Protein AF-A0A9Q0BSM4-F1 (afdb_monomer)

Sequence (142 aa):
MKLLLLLTVLAVSCFLAEGFRRRTKNRDCLVKHKYAHEKVCRGPRRVYYRFHRVLFDCIQMTTRCYKFFKRNEFDTLKKCRDGCAYHMKIPTEGAIATTITATTAGGAEETTEAPTETPTEAPTTEAVAERSAVEVEKKVPA

pLDDT: mean 70.95, std 23.53, range [29.78, 94.81]

Secondary structure (DSSP, 8-state):
-HHHHHHHHHHHHHHHHHHHHHHS--GGGG----PPPGGG--SPPEEEEEEETTTTEEEEEEESS----SSS-BSSHHHHHHHHGGG-PPPPHHHHHHHHHHHHTT------------------------------------

Mean predicted aligned error: 17.53 Å

Structure (mmCIF, N/CA/C/O backbone):
data_AF-A0A9Q0BSM4-F1
#
_entry.id   AF-A0A9Q0BSM4-F1
#
loop_
_atom_site.group_PDB
_atom_site.id
_atom_site.type_symbol
_atom_site.label_atom_id
_atom_site.label_alt_id
_atom_site.label_comp_id
_atom_site.label_asym_id
_atom_site.label_entity_id
_atom_site.label_seq_id
_atom_site.pdbx_PDB_ins_code
_atom_site.Cartn_x
_atom_site.Cartn_y
_atom_site.Cartn_z
_atom_site.occupancy
_atom_site.B_iso_or_equiv
_a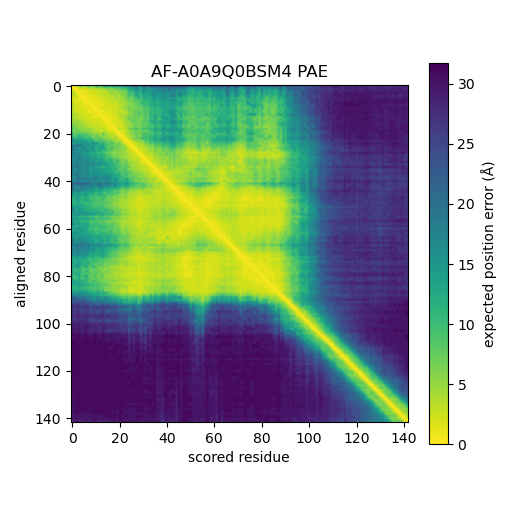tom_site.auth_seq_id
_atom_site.auth_comp_id
_atom_site.auth_asym_id
_atom_site.auth_atom_id
_atom_site.pdbx_PDB_model_num
ATOM 1 N N . MET A 1 1 ? 40.013 4.463 13.468 1.00 71.06 1 MET A N 1
ATOM 2 C CA . MET A 1 1 ? 39.653 4.499 12.027 1.00 71.06 1 MET A CA 1
ATOM 3 C C . MET A 1 1 ? 39.020 3.201 11.525 1.00 71.06 1 MET A C 1
ATOM 5 O O . MET A 1 1 ? 37.985 3.276 10.883 1.00 71.06 1 MET A O 1
ATOM 9 N N . LYS A 1 2 ? 39.559 2.017 11.866 1.00 86.88 2 LYS A N 1
ATOM 10 C CA . LYS A 1 2 ? 38.973 0.712 11.480 1.00 86.88 2 LYS A CA 1
ATOM 11 C C . LYS A 1 2 ? 37.512 0.529 11.932 1.00 86.88 2 LYS A C 1
ATOM 13 O O . LYS A 1 2 ? 36.699 0.051 11.157 1.00 86.88 2 LYS A O 1
ATOM 18 N N . LEU A 1 3 ? 37.160 0.987 13.138 1.00 90.56 3 LEU A N 1
ATOM 19 C CA . LEU A 1 3 ? 35.780 0.931 13.641 1.00 90.56 3 LEU A CA 1
ATOM 20 C C . LEU A 1 3 ? 34.808 1.787 12.807 1.00 90.56 3 LEU A C 1
ATOM 22 O O . LEU A 1 3 ? 33.717 1.337 12.487 1.00 90.56 3 LEU A O 1
ATOM 26 N N . LEU A 1 4 ? 35.225 2.995 12.407 1.00 90.19 4 LEU A N 1
ATOM 27 C CA . LEU A 1 4 ? 34.413 3.876 11.561 1.00 90.19 4 LEU A CA 1
ATOM 28 C C . LEU A 1 4 ? 34.186 3.259 10.176 1.00 90.19 4 LEU A C 1
ATOM 30 O O . LEU A 1 4 ? 33.070 3.307 9.678 1.00 90.19 4 LEU A O 1
ATOM 34 N N . LEU A 1 5 ? 35.208 2.616 9.598 1.00 90.56 5 LEU A N 1
ATOM 35 C CA . LEU A 1 5 ? 35.077 1.883 8.334 1.00 90.56 5 LEU A CA 1
ATOM 36 C C . LEU A 1 5 ? 34.110 0.694 8.440 1.00 90.56 5 LEU A C 1
ATOM 38 O O . LEU A 1 5 ? 33.328 0.460 7.526 1.00 90.56 5 LEU A O 1
ATOM 42 N N . LEU A 1 6 ? 34.120 -0.047 9.551 1.00 92.19 6 LEU A N 1
ATOM 43 C CA . LEU A 1 6 ? 33.166 -1.143 9.752 1.00 92.19 6 LEU A CA 1
ATOM 44 C C . LEU A 1 6 ? 31.728 -0.627 9.889 1.00 92.19 6 LEU A C 1
ATOM 46 O O . LEU A 1 6 ? 30.816 -1.200 9.296 1.00 92.19 6 LEU A O 1
ATOM 50 N N . LEU A 1 7 ? 31.524 0.475 10.618 1.00 92.94 7 LEU A N 1
ATOM 51 C CA . LEU A 1 7 ? 30.203 1.086 10.776 1.00 92.94 7 LEU A CA 1
ATOM 52 C C . LEU A 1 7 ? 29.650 1.627 9.452 1.00 92.94 7 LEU A C 1
ATOM 54 O O . LEU A 1 7 ? 28.466 1.443 9.174 1.00 92.94 7 LEU A O 1
ATOM 58 N N . THR A 1 8 ? 30.484 2.249 8.613 1.00 91.56 8 THR A N 1
ATOM 59 C CA . THR A 1 8 ? 30.036 2.748 7.303 1.00 91.56 8 THR A CA 1
ATOM 60 C C . THR A 1 8 ? 29.688 1.608 6.352 1.00 91.56 8 THR A C 1
ATOM 62 O O . THR A 1 8 ? 28.639 1.663 5.711 1.00 91.56 8 THR A O 1
ATOM 65 N N . VAL A 1 9 ? 30.498 0.546 6.298 1.00 93.19 9 VAL A N 1
ATOM 66 C CA . VAL A 1 9 ? 30.196 -0.649 5.488 1.00 93.19 9 VAL A CA 1
ATOM 67 C C . VAL A 1 9 ? 28.888 -1.298 5.943 1.00 93.19 9 VAL A C 1
ATOM 69 O O . VAL A 1 9 ? 28.045 -1.635 5.108 1.00 93.19 9 VAL A O 1
ATOM 72 N N . LEU A 1 10 ? 28.670 -1.414 7.257 1.00 93.31 10 LEU A N 1
ATOM 73 C CA . LEU A 1 10 ? 27.439 -1.978 7.805 1.00 93.31 10 LEU A CA 1
ATOM 74 C C . LEU A 1 10 ? 26.229 -1.109 7.439 1.00 93.31 10 LEU A C 1
ATOM 76 O O . LEU A 1 10 ? 25.259 -1.631 6.893 1.00 93.31 10 LEU A O 1
ATOM 80 N N . ALA A 1 11 ? 26.314 0.213 7.612 1.00 91.75 11 ALA A N 1
ATOM 81 C CA . ALA A 1 11 ? 25.245 1.130 7.223 1.00 91.75 11 ALA A CA 1
ATOM 82 C C . ALA A 1 11 ? 24.897 1.009 5.728 1.00 91.75 11 ALA A C 1
ATOM 84 O O . ALA A 1 11 ? 23.731 0.810 5.383 1.00 91.75 11 ALA A O 1
ATOM 85 N N . VAL A 1 12 ? 25.898 1.056 4.841 1.00 92.06 12 VAL A N 1
ATOM 86 C CA . VAL A 1 12 ? 25.692 0.931 3.388 1.00 92.06 12 VAL A CA 1
ATOM 87 C C . VAL A 1 12 ? 25.063 -0.418 3.033 1.00 92.06 12 VAL A C 1
ATOM 89 O O . VAL A 1 12 ? 24.110 -0.462 2.255 1.00 92.06 12 VAL A O 1
ATOM 92 N N . SER A 1 13 ? 25.527 -1.515 3.636 1.00 89.88 13 SER A N 1
ATOM 93 C CA . SER A 1 13 ? 24.943 -2.840 3.392 1.00 89.88 13 SER A CA 1
ATOM 94 C C . SER A 1 13 ? 23.481 -2.939 3.852 1.00 89.88 13 SER A C 1
ATOM 96 O O . SER A 1 13 ? 22.658 -3.502 3.129 1.00 89.88 13 SER A O 1
ATOM 98 N N . CYS A 1 14 ? 23.118 -2.323 4.984 1.00 88.31 14 CYS A N 1
ATOM 99 C CA . CYS A 1 14 ? 21.729 -2.233 5.442 1.00 88.31 14 CYS A CA 1
ATOM 100 C C . CYS A 1 14 ? 20.854 -1.434 4.466 1.00 88.31 14 CYS A C 1
ATOM 102 O O . CYS A 1 14 ? 19.776 -1.903 4.097 1.00 88.31 14 CYS A O 1
ATOM 104 N N . PHE A 1 15 ? 21.330 -0.277 3.990 1.00 85.94 15 PHE A N 1
ATOM 105 C CA . PHE A 1 15 ? 20.606 0.527 2.997 1.00 85.94 15 PHE A CA 1
ATOM 106 C C . PHE A 1 15 ? 20.375 -0.238 1.690 1.00 85.94 15 PHE A C 1
ATOM 108 O O . PHE A 1 15 ? 19.268 -0.217 1.143 1.00 85.94 15 PHE A O 1
ATOM 115 N N . LEU A 1 16 ? 21.391 -0.957 1.206 1.00 85.06 16 LEU A N 1
ATOM 116 C CA . LEU A 1 16 ? 21.263 -1.795 0.015 1.00 85.06 16 LEU A CA 1
ATOM 117 C C . LEU A 1 16 ? 20.256 -2.928 0.244 1.00 85.06 16 LEU A C 1
ATOM 119 O O . LEU A 1 16 ? 19.362 -3.121 -0.580 1.00 85.06 16 LEU A O 1
ATOM 123 N N . ALA A 1 17 ? 20.341 -3.634 1.375 1.00 81.19 17 ALA A N 1
ATOM 124 C CA . ALA A 1 17 ? 19.419 -4.717 1.711 1.00 81.19 17 ALA A CA 1
ATOM 125 C C . ALA A 1 17 ? 17.960 -4.237 1.797 1.00 81.19 17 ALA A C 1
ATOM 127 O O . ALA A 1 17 ? 17.059 -4.905 1.283 1.00 81.19 17 ALA A O 1
ATOM 128 N N . GLU A 1 18 ? 17.709 -3.068 2.391 1.00 80.44 18 GLU A N 1
ATOM 129 C CA . GLU A 1 18 ? 16.379 -2.456 2.392 1.00 80.44 18 GLU A CA 1
ATOM 130 C C . GLU A 1 18 ? 15.901 -2.103 0.982 1.00 80.44 18 GLU A C 1
ATOM 132 O O . GLU A 1 18 ? 14.755 -2.396 0.630 1.00 80.44 18 GLU A O 1
ATOM 137 N N . GLY A 1 19 ? 16.772 -1.513 0.161 1.00 75.62 19 GLY A N 1
ATOM 138 C CA . GLY A 1 19 ? 16.462 -1.183 -1.229 1.00 75.62 19 GLY A CA 1
ATOM 139 C C . GLY A 1 19 ? 16.086 -2.418 -2.049 1.00 75.62 19 GLY A C 1
ATOM 140 O O . GLY A 1 19 ? 15.084 -2.403 -2.770 1.00 75.62 19 GLY A O 1
ATOM 141 N N . PHE A 1 20 ? 16.829 -3.518 -1.890 1.00 75.06 20 PHE A N 1
ATOM 142 C CA . PHE A 1 20 ? 16.514 -4.791 -2.538 1.00 75.06 20 PHE A CA 1
ATOM 143 C C . PHE A 1 20 ? 15.187 -5.368 -2.047 1.00 75.06 20 PHE A C 1
ATOM 145 O O . PHE A 1 20 ? 14.370 -5.771 -2.874 1.00 75.06 20 PHE A O 1
ATOM 152 N N . ARG A 1 21 ? 14.914 -5.345 -0.735 1.00 73.56 21 ARG A N 1
ATOM 153 C CA . ARG A 1 21 ? 13.644 -5.837 -0.170 1.00 73.56 21 ARG A CA 1
ATOM 154 C C . ARG A 1 21 ? 12.419 -5.107 -0.724 1.00 73.56 21 ARG A C 1
ATOM 156 O O . ARG A 1 21 ? 11.395 -5.750 -0.918 1.00 73.56 21 ARG A O 1
ATOM 163 N N . ARG A 1 22 ? 12.522 -3.810 -1.028 1.00 72.12 22 ARG A N 1
ATOM 164 C CA . ARG A 1 22 ? 11.429 -3.032 -1.653 1.00 72.12 22 ARG A CA 1
ATOM 165 C C . ARG A 1 22 ? 11.202 -3.383 -3.127 1.00 72.12 22 ARG A C 1
ATOM 167 O O . ARG A 1 22 ? 10.120 -3.162 -3.661 1.00 72.12 22 ARG A O 1
ATOM 174 N N . ARG A 1 23 ? 12.220 -3.926 -3.802 1.00 69.25 23 ARG A N 1
ATOM 175 C CA . ARG A 1 23 ? 12.168 -4.286 -5.229 1.00 69.25 23 ARG A CA 1
ATOM 176 C C . ARG A 1 23 ? 11.814 -5.750 -5.486 1.00 69.25 23 ARG A C 1
ATOM 178 O O . ARG A 1 23 ? 11.636 -6.117 -6.647 1.00 69.25 23 ARG A O 1
ATOM 185 N N . THR A 1 24 ? 11.711 -6.590 -4.456 1.00 74.06 24 THR A N 1
ATOM 186 C CA . THR A 1 24 ? 11.310 -7.990 -4.641 1.00 74.06 24 THR A CA 1
ATOM 187 C C . THR A 1 24 ? 9.820 -8.106 -4.964 1.00 74.06 24 THR A C 1
ATOM 189 O O . THR A 1 24 ? 8.992 -7.274 -4.588 1.00 74.06 24 THR A O 1
ATOM 192 N N . LYS A 1 25 ? 9.457 -9.161 -5.701 1.00 78.31 25 LYS A N 1
ATOM 193 C CA . LYS A 1 25 ? 8.066 -9.436 -6.069 1.00 78.31 25 LYS A CA 1
ATOM 194 C C . LYS A 1 25 ? 7.271 -9.848 -4.829 1.00 78.31 25 LYS A C 1
ATOM 196 O O . LYS A 1 25 ? 7.260 -11.018 -4.453 1.00 78.31 25 LYS A O 1
ATOM 201 N N . ASN A 1 26 ? 6.553 -8.902 -4.233 1.00 79.25 26 ASN A N 1
ATOM 202 C CA . ASN A 1 26 ? 5.650 -9.188 -3.126 1.00 79.25 26 ASN A CA 1
ATOM 203 C C . ASN A 1 26 ? 4.263 -9.608 -3.646 1.00 79.25 26 ASN A C 1
ATOM 205 O O . ASN A 1 26 ? 3.547 -8.804 -4.244 1.00 79.25 26 ASN A O 1
ATOM 209 N N . ARG A 1 27 ? 3.855 -10.866 -3.437 1.00 81.44 27 ARG A N 1
ATOM 210 C CA . ARG A 1 27 ? 2.512 -11.336 -3.841 1.00 81.44 27 ARG A CA 1
ATOM 211 C C . ARG A 1 27 ? 1.396 -10.810 -2.933 1.00 81.44 27 ARG A C 1
ATOM 213 O O . ARG A 1 27 ? 0.235 -10.841 -3.341 1.00 81.44 27 ARG A O 1
ATOM 220 N N . ASP A 1 28 ? 1.728 -10.271 -1.761 1.00 83.81 28 ASP A N 1
ATOM 221 C CA . ASP A 1 28 ? 0.739 -9.793 -0.794 1.00 83.81 28 ASP A CA 1
ATOM 222 C C . ASP A 1 28 ? -0.064 -8.596 -1.309 1.00 83.81 28 ASP A C 1
ATOM 224 O O . ASP A 1 28 ? -1.217 -8.443 -0.923 1.00 83.81 28 ASP A O 1
ATOM 228 N N . CYS A 1 29 ? 0.494 -7.792 -2.217 1.00 87.94 29 CYS A N 1
ATOM 229 C CA . CYS A 1 29 ? -0.162 -6.621 -2.810 1.00 87.94 29 CYS A CA 1
ATOM 230 C C . CYS A 1 29 ? -1.328 -6.968 -3.746 1.00 87.94 29 CYS A C 1
ATOM 232 O O . CYS A 1 29 ? -2.225 -6.157 -3.954 1.00 87.94 29 CYS A O 1
ATOM 234 N N . LEU A 1 30 ? -1.333 -8.169 -4.328 1.00 88.38 30 LEU A N 1
ATOM 235 C CA . LEU A 1 30 ? -2.340 -8.570 -5.318 1.00 88.38 30 LEU A CA 1
ATOM 236 C C . LEU A 1 30 ? -3.536 -9.297 -4.689 1.00 88.38 30 LEU A C 1
ATOM 238 O O . LEU A 1 30 ? -4.476 -9.670 -5.396 1.00 88.38 30 LEU A O 1
ATOM 242 N N . VAL A 1 31 ? -3.519 -9.490 -3.368 1.00 87.75 31 VAL A N 1
ATOM 243 C CA . VAL A 1 31 ? -4.582 -10.191 -2.646 1.00 87.75 31 VAL A CA 1
ATOM 244 C C . VAL A 1 31 ? -5.813 -9.292 -2.534 1.00 87.75 31 VAL A C 1
ATOM 246 O O . VAL A 1 31 ? -5.751 -8.170 -2.023 1.00 87.75 31 VAL A O 1
ATOM 249 N N . LYS A 1 32 ? -6.953 -9.802 -3.009 1.00 84.94 32 LYS A N 1
ATOM 250 C CA . LYS A 1 32 ? -8.260 -9.159 -2.864 1.00 84.94 32 LYS A CA 1
ATOM 251 C C . LYS A 1 32 ? -8.894 -9.619 -1.556 1.00 84.94 32 LYS A C 1
ATOM 253 O O . LYS A 1 32 ? -9.320 -10.765 -1.458 1.00 84.94 32 LYS A O 1
ATOM 258 N N . HIS A 1 33 ? -9.005 -8.722 -0.579 1.00 83.25 33 HIS A N 1
ATOM 259 C CA . HIS A 1 33 ? -9.763 -9.040 0.634 1.00 83.25 33 HIS A CA 1
ATOM 260 C C . HIS A 1 33 ? -11.237 -8.745 0.465 1.00 83.25 33 HIS A C 1
ATOM 262 O O . HIS A 1 33 ? -11.603 -7.729 -0.133 1.00 83.25 33 HIS A O 1
ATOM 268 N N . LYS A 1 34 ? -12.055 -9.617 1.049 1.00 84.31 34 LYS A N 1
ATOM 269 C CA . LYS A 1 34 ? -13.498 -9.453 1.176 1.00 84.31 34 LYS A CA 1
ATOM 270 C C . LYS A 1 34 ? -13.792 -9.045 2.615 1.00 84.31 34 LYS A C 1
ATOM 272 O O . LYS A 1 34 ? -13.632 -9.849 3.526 1.00 84.31 34 LYS A O 1
ATOM 277 N N . TYR A 1 35 ? -14.166 -7.788 2.808 1.00 83.06 35 TYR A N 1
ATOM 278 C CA . TYR A 1 35 ? -14.677 -7.316 4.088 1.00 83.06 35 TYR A CA 1
ATOM 279 C C . TYR A 1 35 ? -16.180 -7.568 4.164 1.00 83.06 35 TYR A C 1
ATOM 281 O O . TYR A 1 35 ? -16.873 -7.485 3.149 1.00 83.06 35 TYR A O 1
ATOM 289 N N . ALA A 1 36 ? -16.675 -7.863 5.366 1.00 85.94 36 ALA A N 1
ATOM 290 C CA . ALA A 1 36 ? -18.103 -7.785 5.630 1.00 85.94 36 ALA A CA 1
ATOM 291 C C . ALA A 1 36 ? -18.595 -6.354 5.369 1.00 85.94 36 ALA A C 1
ATOM 293 O O . ALA A 1 36 ? -17.828 -5.389 5.439 1.00 85.94 36 ALA A O 1
ATOM 294 N N . HIS A 1 37 ? -19.884 -6.217 5.075 1.00 88.88 37 HIS A N 1
ATOM 295 C CA . HIS A 1 37 ? -20.489 -4.907 4.898 1.00 88.88 37 HIS A CA 1
ATOM 296 C C . HIS A 1 37 ? -20.350 -4.076 6.187 1.00 88.88 37 HIS A C 1
ATOM 298 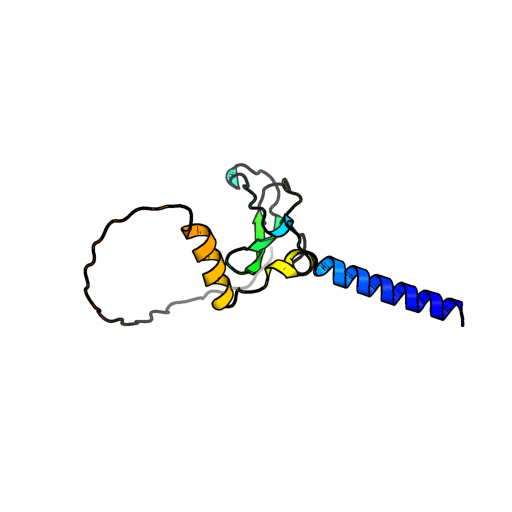O O . HIS A 1 37 ? -20.553 -4.600 7.283 1.00 88.88 37 HIS A O 1
ATOM 304 N N . GLU A 1 38 ? -20.063 -2.772 6.077 1.00 87.19 38 GLU A N 1
ATOM 305 C CA . GLU A 1 38 ? -19.764 -1.918 7.243 1.00 87.19 38 GLU A CA 1
ATOM 306 C C . GLU A 1 38 ? -20.876 -1.900 8.300 1.00 87.19 38 GLU A C 1
ATOM 308 O O . GLU A 1 38 ? -20.592 -1.735 9.481 1.00 87.19 38 GLU A O 1
ATOM 313 N N . LYS A 1 39 ? -22.129 -2.133 7.889 1.00 88.00 39 LYS A N 1
ATOM 314 C CA . LYS A 1 39 ? -23.295 -2.271 8.786 1.00 88.00 39 LYS A CA 1
ATOM 315 C C . LYS A 1 39 ? -23.127 -3.374 9.844 1.00 88.00 39 LYS A C 1
ATOM 317 O O . LYS A 1 39 ? -23.690 -3.256 10.926 1.00 88.00 39 LYS A O 1
ATOM 322 N N . VAL A 1 40 ? -22.376 -4.434 9.542 1.00 91.44 40 VAL A N 1
ATOM 323 C CA . VAL A 1 40 ? -22.138 -5.564 10.461 1.00 91.44 40 VAL A CA 1
ATOM 324 C C . VAL A 1 40 ? -21.018 -5.242 11.456 1.00 91.44 40 VAL A C 1
ATOM 326 O O . VAL A 1 40 ? -20.982 -5.760 12.569 1.00 91.44 40 VAL A O 1
ATOM 329 N N . CYS A 1 41 ? -20.103 -4.353 11.078 1.00 89.56 41 CYS A N 1
ATOM 330 C CA . CYS A 1 41 ? -18.924 -4.030 11.860 1.00 89.56 41 CYS A CA 1
ATOM 331 C C . CYS A 1 41 ? -19.218 -2.917 12.875 1.00 89.56 41 CYS A C 1
ATOM 333 O O . CYS A 1 41 ? -19.382 -1.755 12.510 1.00 89.56 41 CYS A O 1
ATOM 335 N N . ARG A 1 42 ? -19.225 -3.258 14.169 1.00 86.94 42 ARG A N 1
ATOM 336 C CA . ARG A 1 42 ? -19.470 -2.315 15.281 1.00 86.94 42 ARG A CA 1
ATOM 337 C C . ARG A 1 42 ? -18.191 -1.690 15.862 1.00 86.94 42 ARG A C 1
ATOM 339 O O . ARG A 1 42 ? -18.105 -1.456 17.060 1.00 86.94 42 ARG A O 1
ATOM 346 N N . GLY A 1 43 ? -17.181 -1.459 15.024 1.00 87.38 43 GLY A N 1
ATOM 347 C CA . GLY A 1 43 ? -15.901 -0.881 15.439 1.00 87.38 43 GLY A CA 1
ATOM 348 C C . GLY A 1 43 ? -15.780 0.620 15.150 1.00 87.38 43 GLY A C 1
ATOM 349 O O . GLY A 1 43 ? -16.568 1.173 14.373 1.00 87.38 43 GLY A O 1
ATOM 350 N N . PRO A 1 44 ? -14.767 1.288 15.732 1.00 91.56 44 PRO A N 1
ATOM 351 C CA . PRO A 1 44 ? -14.407 2.642 15.334 1.00 91.56 44 PRO A CA 1
ATOM 352 C C . PRO A 1 44 ? -13.966 2.670 13.866 1.00 91.56 44 PRO A C 1
ATOM 354 O O . PRO A 1 44 ? -13.412 1.702 13.335 1.00 91.56 44 PRO A O 1
ATOM 357 N N . ARG A 1 45 ? -14.198 3.803 13.195 1.00 91.44 45 ARG A N 1
ATOM 358 C CA . ARG A 1 45 ? -13.733 3.996 11.818 1.00 91.44 45 ARG A CA 1
ATOM 359 C C . ARG A 1 45 ? -12.210 4.113 11.818 1.00 91.44 45 ARG A C 1
ATOM 361 O O . ARG A 1 45 ? -11.651 4.945 12.523 1.00 91.44 45 ARG A O 1
ATOM 368 N N . ARG A 1 46 ? -11.549 3.306 10.997 1.00 91.94 46 ARG A N 1
ATOM 369 C CA . ARG A 1 46 ? -10.102 3.331 10.784 1.00 91.94 46 ARG A CA 1
ATOM 370 C C . ARG A 1 46 ? -9.771 3.621 9.331 1.00 91.94 46 ARG A C 1
ATOM 372 O O . ARG A 1 46 ? -10.559 3.344 8.424 1.00 91.94 46 ARG A O 1
ATOM 379 N N . VAL A 1 47 ? -8.570 4.140 9.136 1.00 93.38 47 VAL A N 1
ATOM 380 C CA . VAL A 1 47 ? -7.979 4.421 7.831 1.00 93.38 47 VAL A CA 1
ATOM 381 C C . VAL A 1 47 ? -6.869 3.409 7.578 1.00 93.38 47 VAL A C 1
ATOM 383 O O . VAL A 1 47 ? -6.121 3.066 8.492 1.00 93.38 47 VAL A O 1
ATOM 386 N N . TYR A 1 48 ? -6.768 2.921 6.349 1.00 93.56 48 TYR A N 1
ATOM 387 C CA . TYR A 1 48 ? -5.649 2.098 5.906 1.00 93.56 48 TYR A CA 1
ATOM 388 C C . TYR A 1 48 ? -5.377 2.328 4.421 1.00 93.56 48 TYR A C 1
ATOM 390 O O . TYR A 1 48 ? -6.203 2.887 3.704 1.00 93.56 48 TYR A O 1
ATOM 398 N N . TYR A 1 49 ? -4.223 1.877 3.952 1.00 94.25 49 TYR A N 1
ATOM 399 C CA . TYR A 1 49 ? -3.808 1.962 2.561 1.00 94.25 49 TYR A CA 1
ATOM 400 C C . TYR A 1 49 ? -3.752 0.572 1.943 1.00 94.25 49 TYR A C 1
ATOM 402 O O . TYR A 1 49 ? -3.313 -0.393 2.576 1.00 94.25 49 TYR A O 1
ATOM 410 N N . ARG A 1 50 ? -4.198 0.467 0.694 1.00 93.62 50 ARG A N 1
ATOM 411 C CA . ARG A 1 50 ? -4.196 -0.775 -0.083 1.00 93.62 50 ARG A CA 1
ATOM 412 C C . ARG A 1 50 ? -3.703 -0.494 -1.496 1.00 93.62 50 ARG A C 1
ATOM 414 O O . ARG A 1 50 ? -4.044 0.534 -2.069 1.00 93.62 50 ARG A O 1
ATOM 421 N N . PHE A 1 51 ? -2.995 -1.454 -2.086 1.00 94.44 51 PHE A N 1
ATOM 422 C CA . PHE A 1 51 ? -2.672 -1.426 -3.507 1.00 94.44 51 PHE A CA 1
ATOM 423 C C . PHE A 1 51 ? -3.902 -1.750 -4.374 1.00 94.44 51 PHE A C 1
ATOM 425 O O . PHE A 1 51 ? -4.536 -2.803 -4.213 1.00 94.44 51 PHE A O 1
ATOM 432 N N . HIS A 1 52 ? -4.234 -0.851 -5.302 1.00 92.44 52 HIS A N 1
ATOM 433 C CA . HIS A 1 52 ? -5.330 -1.004 -6.252 1.00 92.44 52 HIS A CA 1
ATOM 434 C C . HIS A 1 52 ? -4.807 -1.497 -7.604 1.00 92.44 52 HIS A C 1
ATOM 436 O O . HIS A 1 52 ? -4.102 -0.787 -8.314 1.00 92.44 52 HIS A O 1
ATOM 442 N N . ARG A 1 53 ? -5.197 -2.715 -7.996 1.00 88.69 53 ARG A N 1
ATOM 443 C CA . ARG A 1 53 ? -4.645 -3.399 -9.183 1.00 88.69 53 ARG A CA 1
ATOM 444 C C . ARG A 1 53 ? -4.930 -2.687 -10.507 1.00 88.69 53 ARG A C 1
ATOM 446 O O . ARG A 1 53 ? -4.146 -2.840 -11.426 1.00 88.69 53 ARG A O 1
ATOM 453 N N . VAL A 1 54 ? -6.038 -1.951 -10.599 1.00 88.56 54 VAL A N 1
ATOM 454 C CA . VAL A 1 54 ? -6.438 -1.246 -11.833 1.00 88.56 54 VAL A CA 1
ATOM 455 C C . VAL A 1 54 ? -5.745 0.107 -11.956 1.00 88.56 54 VAL A C 1
ATOM 457 O O . VAL A 1 54 ? -5.404 0.526 -13.049 1.00 88.56 54 VAL A O 1
ATOM 460 N N . LEU A 1 55 ? -5.523 0.783 -10.827 1.00 89.38 55 LEU A N 1
ATOM 461 C CA . LEU A 1 55 ? -4.893 2.107 -10.820 1.00 89.38 55 LEU A CA 1
ATOM 462 C C . LEU A 1 55 ? -3.368 2.003 -10.744 1.00 89.38 55 LEU A C 1
ATOM 464 O O . LEU A 1 55 ? -2.686 3.011 -10.855 1.00 89.38 55 LEU A O 1
ATOM 468 N N . PHE A 1 56 ? -2.848 0.796 -10.492 1.00 90.62 56 PHE A N 1
ATOM 469 C CA . PH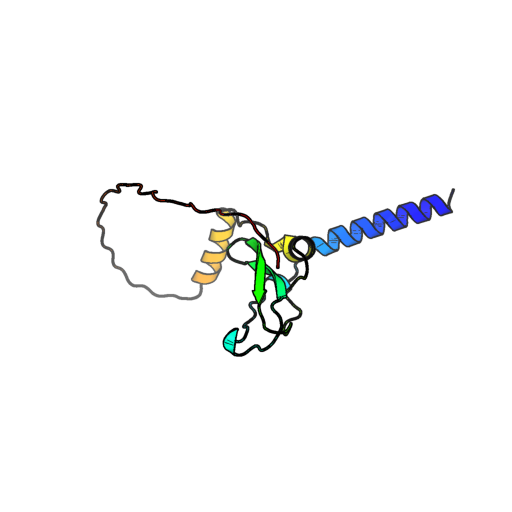E A 1 56 ? -1.440 0.535 -10.213 1.00 90.62 56 PHE A CA 1
ATOM 470 C C . PHE A 1 56 ? -0.857 1.463 -9.125 1.00 90.62 56 PHE A C 1
ATOM 472 O O . PHE A 1 56 ? 0.342 1.706 -9.097 1.00 90.62 56 PHE A O 1
ATOM 479 N N . ASP A 1 57 ? -1.684 1.938 -8.184 1.00 92.56 57 ASP A N 1
ATOM 480 C CA . ASP A 1 57 ? -1.269 2.814 -7.079 1.00 92.56 57 ASP A CA 1
ATOM 481 C C . ASP A 1 57 ? -1.919 2.396 -5.747 1.00 92.56 57 ASP A C 1
ATOM 483 O O . ASP A 1 57 ? -2.843 1.576 -5.682 1.00 92.56 57 ASP A O 1
ATOM 487 N N . CYS A 1 58 ? -1.397 2.943 -4.655 1.00 93.00 58 CYS A N 1
ATOM 488 C CA . CYS A 1 58 ? -1.909 2.785 -3.308 1.00 93.00 58 CYS A CA 1
ATOM 489 C C . CYS A 1 58 ? -2.970 3.835 -2.990 1.00 93.00 58 CYS A C 1
ATOM 491 O O . CYS A 1 58 ? -2.698 5.032 -2.987 1.00 93.00 58 CYS A O 1
ATOM 493 N N . ILE A 1 59 ? -4.156 3.362 -2.623 1.00 94.19 59 ILE A N 1
ATOM 494 C CA . ILE A 1 59 ? -5.306 4.200 -2.286 1.00 94.19 59 ILE A CA 1
ATOM 495 C C . ILE A 1 59 ? -5.600 4.154 -0.790 1.00 94.19 59 ILE A C 1
ATOM 497 O O . ILE A 1 59 ? -5.365 3.140 -0.123 1.00 94.19 59 ILE A O 1
ATOM 501 N N . GLN A 1 60 ? -6.137 5.255 -0.272 1.00 94.81 60 GLN A N 1
ATOM 502 C CA . GLN A 1 60 ? -6.647 5.336 1.088 1.00 94.81 60 GLN A CA 1
ATOM 503 C C . GLN A 1 60 ? -8.055 4.740 1.140 1.00 94.81 60 GLN A C 1
ATOM 505 O O . GLN A 1 60 ? -8.948 5.142 0.401 1.00 94.81 60 GLN A O 1
ATOM 510 N N . MET A 1 61 ? -8.254 3.794 2.045 1.00 91.25 61 MET A N 1
ATOM 511 C CA . MET A 1 61 ? -9.534 3.158 2.314 1.00 91.25 61 MET A CA 1
ATOM 512 C C . MET A 1 61 ? -9.935 3.446 3.756 1.00 91.25 61 MET A C 1
ATOM 514 O O . MET A 1 61 ? -9.093 3.560 4.651 1.00 91.25 61 MET A O 1
ATOM 518 N N . THR A 1 62 ? -11.238 3.539 3.997 1.00 91.81 62 THR A N 1
ATOM 519 C CA . THR A 1 62 ? -11.781 3.649 5.353 1.00 91.81 62 THR A CA 1
ATOM 520 C C . THR A 1 62 ? -12.690 2.466 5.628 1.00 91.81 62 THR A C 1
ATOM 522 O O . THR A 1 62 ? -13.334 1.958 4.715 1.00 91.81 62 THR A O 1
ATOM 525 N N . THR A 1 63 ? -12.688 1.969 6.862 1.00 90.81 63 THR A N 1
ATOM 526 C CA . THR A 1 63 ? -13.593 0.892 7.277 1.00 90.81 63 THR A CA 1
ATOM 527 C C . THR A 1 63 ? -13.897 0.978 8.764 1.00 90.81 63 THR A C 1
ATOM 529 O O . THR A 1 63 ? -13.094 1.502 9.531 1.00 90.81 63 THR A O 1
ATOM 532 N N . ARG A 1 64 ? -15.044 0.446 9.189 1.00 91.75 64 ARG A N 1
ATOM 533 C CA . ARG A 1 64 ? -15.367 0.202 10.609 1.00 91.75 64 ARG A CA 1
ATOM 534 C C . ARG A 1 64 ? -15.005 -1.212 11.070 1.00 91.75 64 ARG A C 1
ATOM 536 O O . ARG A 1 64 ? -15.090 -1.528 12.253 1.00 91.75 64 ARG A O 1
ATOM 543 N N . CYS A 1 65 ? -14.643 -2.089 10.136 1.00 88.94 65 CYS A N 1
ATOM 544 C CA . CYS A 1 65 ? -14.299 -3.473 10.430 1.00 88.94 65 CYS A CA 1
ATOM 545 C C . CYS A 1 65 ? -12.899 -3.569 11.024 1.00 88.94 65 CYS A C 1
ATOM 547 O O . CYS A 1 65 ? -12.000 -2.827 10.627 1.00 88.94 65 CYS A O 1
ATOM 549 N N . TYR A 1 66 ? -12.681 -4.515 11.938 1.00 88.56 66 TYR A N 1
ATOM 550 C CA . TYR A 1 66 ? -11.344 -4.757 12.470 1.00 88.56 66 TYR A CA 1
ATOM 551 C C . TYR A 1 66 ? -10.385 -5.250 11.373 1.00 88.56 66 TYR A C 1
ATOM 553 O O . TYR A 1 66 ? -10.793 -5.611 10.265 1.00 88.56 66 TYR A O 1
ATOM 561 N N . LYS A 1 67 ? -9.080 -5.227 11.650 1.00 88.31 67 LYS A N 1
ATOM 562 C CA . LYS A 1 67 ? -8.068 -5.748 10.725 1.00 88.31 67 LYS A CA 1
ATOM 563 C C . LYS A 1 67 ? -8.086 -7.278 10.730 1.00 88.31 67 LYS A C 1
ATOM 565 O O . LYS A 1 67 ? -7.409 -7.910 11.533 1.00 88.31 67 LYS A O 1
ATOM 570 N N . PHE A 1 68 ? -8.878 -7.864 9.836 1.00 83.38 68 PHE A N 1
ATOM 571 C CA . PHE A 1 68 ? -8.907 -9.314 9.617 1.00 83.38 68 PHE A CA 1
ATOM 572 C C . PHE A 1 68 ? -7.692 -9.786 8.816 1.00 83.38 68 PHE A C 1
ATOM 574 O O . PHE A 1 68 ? -7.111 -10.833 9.093 1.00 83.38 68 PHE A O 1
ATOM 581 N N . PHE A 1 69 ? -7.304 -9.010 7.804 1.00 84.19 69 PHE A N 1
ATOM 582 C CA . PHE A 1 69 ? -6.303 -9.424 6.836 1.00 84.19 69 PHE A CA 1
ATOM 583 C C . PHE A 1 69 ? -4.956 -8.759 7.115 1.00 84.19 69 PHE A C 1
ATOM 585 O O . PHE A 1 69 ? -4.857 -7.550 7.313 1.00 84.19 69 PHE A O 1
ATOM 592 N N . LYS A 1 70 ? -3.891 -9.568 7.115 1.00 85.38 70 LYS A N 1
ATOM 593 C CA . LYS A 1 70 ? -2.514 -9.086 7.319 1.00 85.38 70 LYS A CA 1
ATOM 594 C C . LYS A 1 70 ? -1.857 -8.576 6.032 1.00 85.38 70 LYS A C 1
ATOM 596 O O . LYS A 1 70 ? -0.964 -7.742 6.092 1.00 85.38 70 LYS A O 1
ATOM 601 N N . ARG A 1 71 ? -2.283 -9.099 4.880 1.00 89.31 71 ARG A N 1
ATOM 602 C CA . ARG A 1 71 ? -1.746 -8.764 3.548 1.00 89.31 71 ARG A CA 1
ATOM 603 C C . ARG A 1 71 ? -2.453 -7.527 2.995 1.00 89.31 71 ARG A C 1
ATOM 605 O O . ARG A 1 71 ? -3.514 -7.192 3.499 1.00 89.31 71 ARG A O 1
ATOM 612 N N . ASN A 1 72 ? -1.922 -6.884 1.956 1.00 90.00 72 ASN A N 1
ATOM 613 C CA . ASN A 1 72 ? -2.539 -5.757 1.224 1.00 90.00 72 ASN A CA 1
ATOM 614 C C . ASN A 1 72 ? -3.263 -4.686 2.074 1.00 90.00 72 ASN A C 1
ATOM 616 O O . ASN A 1 72 ? -4.320 -4.169 1.691 1.00 90.00 72 ASN A O 1
ATOM 620 N N . GLU A 1 73 ? -2.732 -4.421 3.265 1.00 92.06 73 GLU A N 1
ATOM 621 C CA . GLU A 1 73 ? -3.322 -3.523 4.245 1.00 92.06 73 GLU A CA 1
ATOM 622 C C . GLU A 1 73 ? -2.225 -2.882 5.089 1.00 92.06 73 GLU A C 1
ATOM 624 O O . GLU A 1 73 ? -1.669 -3.485 6.016 1.00 92.06 73 GLU A O 1
ATOM 629 N N . PHE A 1 74 ? -1.922 -1.641 4.734 1.00 92.12 74 PHE A N 1
ATOM 630 C CA . PHE A 1 74 ? -0.805 -0.874 5.254 1.00 92.12 74 PHE A CA 1
ATOM 631 C C . PHE A 1 74 ? -1.311 0.309 6.071 1.00 92.12 74 PHE A C 1
ATOM 633 O O . PHE A 1 74 ? -2.316 0.927 5.731 1.00 92.12 74 PHE A O 1
ATOM 640 N N . ASP A 1 75 ? -0.589 0.663 7.128 1.00 92.94 75 ASP A N 1
ATOM 641 C CA . ASP A 1 75 ? -0.999 1.768 8.004 1.00 92.94 75 ASP A CA 1
ATOM 642 C C . ASP A 1 75 ? -0.673 3.134 7.383 1.00 92.94 75 ASP A C 1
ATOM 644 O O . ASP A 1 75 ? -1.316 4.135 7.683 1.00 92.94 75 ASP A O 1
ATOM 648 N N . THR A 1 76 ? 0.324 3.183 6.492 1.00 94.31 76 THR A N 1
ATOM 649 C CA . THR A 1 76 ? 0.771 4.415 5.837 1.00 94.31 76 THR A CA 1
ATOM 650 C C . THR A 1 76 ? 0.924 4.236 4.333 1.00 94.31 76 THR A C 1
ATOM 652 O O . THR A 1 76 ? 1.275 3.158 3.840 1.00 94.31 76 THR A O 1
ATOM 655 N N . LEU A 1 77 ? 0.725 5.334 3.602 1.00 94.12 77 LEU A N 1
ATOM 656 C CA . LEU A 1 77 ? 0.897 5.391 2.152 1.00 94.12 77 LEU A CA 1
ATOM 657 C C . LEU A 1 77 ? 2.319 5.005 1.730 1.00 94.12 77 LEU A C 1
ATOM 659 O O . LEU A 1 77 ? 2.499 4.227 0.796 1.00 94.12 77 LEU A O 1
ATOM 663 N N . LYS A 1 78 ? 3.331 5.490 2.463 1.00 92.56 78 LYS A N 1
ATOM 664 C CA . LYS A 1 78 ? 4.742 5.177 2.201 1.00 92.56 78 LYS A CA 1
ATOM 665 C C . LYS A 1 78 ? 5.015 3.675 2.289 1.00 92.56 78 LYS A C 1
ATOM 667 O O . LYS A 1 78 ? 5.590 3.12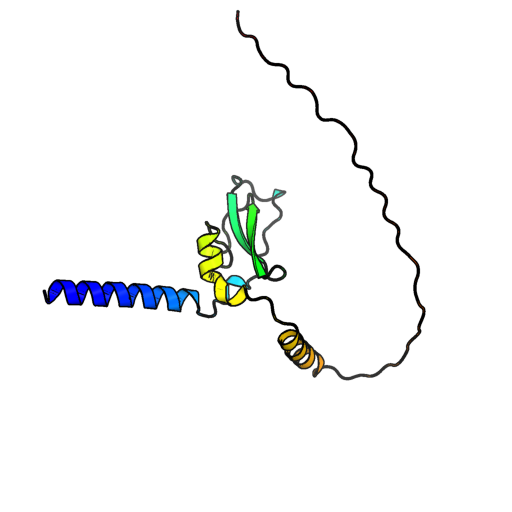1 1.362 1.00 92.56 78 LYS A O 1
ATOM 672 N N . LYS A 1 79 ? 4.524 2.998 3.337 1.00 91.19 79 LYS A N 1
ATOM 673 C CA . LYS A 1 79 ? 4.663 1.537 3.479 1.00 91.19 79 LYS A CA 1
ATOM 674 C C . LYS A 1 79 ? 3.990 0.781 2.332 1.00 91.19 79 LYS A C 1
ATOM 676 O O . LYS A 1 79 ? 4.534 -0.213 1.863 1.00 91.19 79 LYS A O 1
ATOM 681 N N . CYS A 1 80 ? 2.829 1.255 1.882 1.00 92.56 80 CYS A N 1
ATOM 682 C CA . CYS A 1 80 ? 2.125 0.659 0.751 1.00 92.56 80 CYS A CA 1
ATOM 683 C C . CYS A 1 80 ? 2.932 0.802 -0.551 1.00 92.56 80 CYS A C 1
ATOM 685 O O . CYS A 1 80 ? 3.161 -0.190 -1.241 1.00 92.56 80 CYS A O 1
ATOM 687 N N . ARG A 1 81 ? 3.433 2.011 -0.846 1.00 91.88 81 ARG A N 1
ATOM 688 C CA . ARG A 1 81 ? 4.284 2.277 -2.017 1.00 91.88 81 ARG A CA 1
ATOM 689 C C . ARG A 1 81 ? 5.579 1.477 -1.979 1.00 91.88 81 ARG A C 1
ATOM 691 O O . ARG A 1 81 ? 5.895 0.811 -2.953 1.00 91.88 81 ARG A O 1
ATOM 698 N N . ASP A 1 82 ? 6.271 1.461 -0.845 1.00 90.25 82 ASP A N 1
ATOM 699 C CA . ASP A 1 82 ? 7.510 0.696 -0.672 1.00 90.25 82 ASP A CA 1
ATOM 700 C C . ASP A 1 82 ? 7.281 -0.821 -0.823 1.00 90.25 82 ASP A C 1
ATOM 702 O O . ASP A 1 82 ? 8.085 -1.507 -1.449 1.00 90.25 82 ASP A O 1
ATOM 706 N N . GLY A 1 83 ? 6.186 -1.358 -0.269 1.00 89.06 83 GLY A N 1
ATOM 707 C CA . GLY A 1 83 ? 5.886 -2.794 -0.296 1.00 89.06 83 GLY A CA 1
ATOM 708 C C . GLY A 1 83 ? 5.320 -3.301 -1.625 1.00 89.06 83 GLY A C 1
ATOM 709 O O . GLY A 1 83 ? 5.454 -4.488 -1.928 1.00 89.06 83 GLY A O 1
ATOM 710 N N . CYS A 1 84 ? 4.693 -2.417 -2.405 1.00 90.88 84 CYS A N 1
ATOM 711 C CA . CYS A 1 84 ? 4.041 -2.742 -3.674 1.00 90.88 84 CYS A CA 1
ATOM 712 C C . CYS A 1 84 ? 4.694 -2.083 -4.893 1.00 90.88 84 CYS A C 1
ATOM 714 O O . CYS A 1 84 ? 4.174 -2.242 -5.997 1.00 90.88 84 CYS A O 1
ATOM 716 N N . ALA A 1 85 ? 5.851 -1.430 -4.729 1.00 89.38 85 ALA A N 1
ATOM 717 C CA . ALA A 1 85 ? 6.590 -0.734 -5.786 1.00 89.38 85 ALA A CA 1
ATOM 718 C C . ALA A 1 85 ? 6.797 -1.590 -7.044 1.00 89.38 85 ALA A C 1
ATOM 720 O O . ALA A 1 85 ? 6.740 -1.088 -8.164 1.00 89.38 85 ALA A O 1
ATOM 721 N N . TYR A 1 86 ? 6.997 -2.900 -6.871 1.00 86.94 86 TYR A N 1
ATOM 722 C CA . TYR A 1 86 ? 7.144 -3.834 -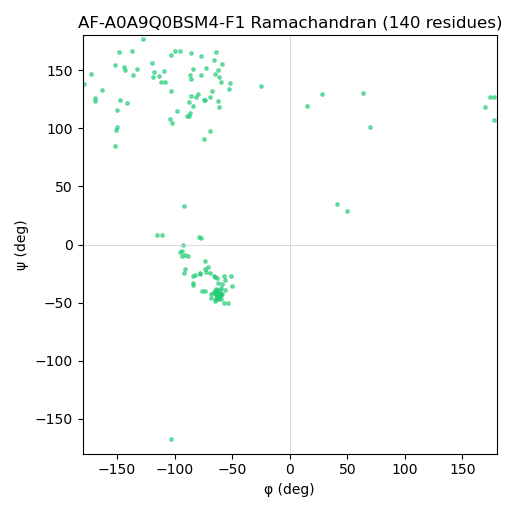7.986 1.00 86.94 86 TYR A CA 1
ATOM 723 C C . TYR A 1 86 ? 5.918 -3.861 -8.917 1.00 86.94 86 TYR A C 1
ATOM 725 O O . TYR A 1 86 ? 6.080 -3.973 -10.130 1.00 86.94 86 TYR A O 1
ATOM 733 N N . HIS A 1 87 ? 4.709 -3.743 -8.360 1.00 87.62 87 HIS A N 1
ATOM 734 C CA . HIS A 1 87 ? 3.442 -3.811 -9.099 1.00 87.62 87 HIS A CA 1
ATOM 735 C C . HIS A 1 87 ? 2.907 -2.444 -9.525 1.00 87.62 87 HIS A C 1
ATOM 737 O O . HIS A 1 87 ? 1.929 -2.402 -10.254 1.00 87.62 87 HIS A O 1
ATOM 743 N N . MET A 1 88 ? 3.527 -1.336 -9.112 1.00 87.81 88 MET A N 1
ATOM 744 C CA . MET A 1 88 ? 3.086 0.029 -9.454 1.00 87.81 88 MET A CA 1
ATOM 745 C C . MET A 1 88 ? 3.447 0.473 -10.877 1.00 87.81 88 MET A C 1
ATOM 747 O O . MET A 1 88 ? 3.265 1.626 -11.253 1.00 87.81 88 MET A O 1
ATOM 751 N N . LYS A 1 89 ? 4.006 -0.432 -11.678 1.00 84.44 89 LYS A N 1
ATOM 752 C CA . LYS A 1 89 ? 4.407 -0.143 -13.049 1.00 84.44 89 LYS A CA 1
ATOM 753 C C . LYS A 1 89 ? 3.194 -0.300 -13.951 1.00 84.44 89 LYS A C 1
ATOM 755 O O . LYS A 1 89 ? 2.650 -1.399 -14.049 1.00 84.44 89 LYS A O 1
ATOM 760 N N . ILE A 1 90 ? 2.809 0.784 -14.616 1.00 78.00 90 ILE A N 1
ATOM 761 C CA . ILE A 1 90 ? 1.815 0.738 -15.685 1.00 78.00 90 ILE A CA 1
ATOM 762 C C . ILE A 1 90 ? 2.401 -0.152 -16.791 1.00 78.00 90 ILE A C 1
ATOM 764 O O . ILE A 1 90 ? 3.522 0.114 -17.238 1.00 78.00 90 ILE A O 1
ATOM 768 N N . PRO A 1 91 ? 1.715 -1.230 -17.204 1.00 70.81 91 PRO A N 1
ATOM 769 C CA . PRO A 1 91 ? 2.154 -2.009 -18.346 1.00 70.81 91 PRO A CA 1
ATOM 770 C C . PRO A 1 91 ? 2.149 -1.090 -19.569 1.00 70.81 91 PRO A C 1
ATOM 772 O O . PRO A 1 91 ? 1.106 -0.556 -19.936 1.00 70.81 91 PRO A O 1
ATOM 775 N N . THR A 1 92 ? 3.309 -0.878 -20.184 1.00 73.62 92 THR A N 1
ATOM 776 C CA . THR A 1 92 ? 3.372 -0.256 -21.506 1.00 73.62 92 THR A CA 1
ATOM 777 C C . THR A 1 92 ? 2.696 -1.187 -22.512 1.00 73.62 92 THR A C 1
ATOM 779 O O . THR A 1 92 ? 2.726 -2.409 -22.353 1.00 73.62 92 THR A O 1
ATOM 782 N N . GLU A 1 93 ? 2.056 -0.615 -23.529 1.00 64.06 93 GLU A N 1
ATOM 783 C CA . GLU A 1 93 ? 1.107 -1.284 -24.435 1.00 64.06 93 GLU A CA 1
ATOM 784 C C . GLU A 1 93 ? 1.635 -2.600 -25.051 1.00 64.06 93 GLU A C 1
ATOM 786 O O . GLU A 1 93 ? 0.869 -3.535 -25.276 1.00 64.06 93 GLU A O 1
ATOM 791 N N . GLY A 1 94 ? 2.958 -2.753 -25.194 1.00 59.34 94 GLY A N 1
ATOM 792 C CA . GLY A 1 94 ? 3.600 -3.986 -25.671 1.00 59.34 94 GLY A CA 1
ATOM 793 C C . GLY A 1 94 ? 3.590 -5.186 -24.706 1.00 59.34 94 GLY A C 1
ATOM 794 O O . GLY A 1 94 ? 3.763 -6.316 -25.152 1.00 59.34 94 GLY A O 1
ATOM 795 N N . ALA A 1 95 ? 3.376 -4.995 -23.398 1.00 58.22 95 ALA A N 1
ATOM 796 C CA . ALA A 1 95 ? 3.329 -6.087 -22.410 1.00 58.22 95 ALA A CA 1
ATOM 797 C C . ALA A 1 95 ? 1.910 -6.647 -22.184 1.00 58.22 95 ALA A C 1
ATOM 799 O O . ALA A 1 95 ? 1.736 -7.771 -21.700 1.00 58.22 95 ALA A O 1
ATOM 800 N N . ILE A 1 96 ? 0.888 -5.860 -22.532 1.00 56.25 96 ILE A N 1
ATOM 801 C CA . ILE A 1 96 ? -0.519 -6.257 -22.416 1.00 56.25 96 ILE A CA 1
ATOM 802 C C . ILE A 1 96 ? -0.853 -7.272 -23.516 1.00 56.25 96 ILE A C 1
ATOM 804 O O . ILE A 1 96 ? -1.477 -8.293 -23.222 1.00 56.25 96 ILE A O 1
ATOM 808 N N . ALA A 1 97 ? -0.336 -7.059 -24.733 1.00 50.97 97 ALA A N 1
ATOM 809 C CA . ALA A 1 97 ? -0.498 -7.971 -25.864 1.00 50.97 97 ALA A CA 1
ATOM 810 C C . ALA A 1 97 ? -0.052 -9.403 -25.516 1.00 50.97 97 ALA A C 1
ATOM 812 O O . ALA A 1 97 ? -0.838 -10.334 -25.637 1.00 50.97 97 ALA A O 1
ATOM 813 N N . THR A 1 98 ? 1.144 -9.582 -24.949 1.00 47.72 98 THR A N 1
ATOM 814 C CA . THR A 1 98 ? 1.682 -10.916 -24.617 1.00 47.72 98 THR A CA 1
ATOM 815 C C . THR A 1 98 ? 0.870 -11.656 -23.547 1.00 47.72 98 THR A C 1
ATOM 817 O O . THR A 1 98 ? 0.833 -12.885 -23.533 1.00 47.72 98 THR A O 1
ATOM 820 N N . THR A 1 99 ? 0.193 -10.930 -22.650 1.00 51.75 99 THR A N 1
ATOM 821 C CA . THR A 1 99 ? -0.611 -11.548 -21.580 1.00 51.75 99 THR A CA 1
ATOM 822 C C . THR A 1 99 ? -2.010 -11.930 -22.072 1.00 51.75 99 THR A C 1
ATOM 824 O O . THR A 1 99 ? -2.554 -12.951 -21.646 1.00 51.75 99 THR A O 1
ATOM 827 N N . ILE A 1 100 ? -2.580 -11.158 -23.004 1.00 54.06 100 ILE A N 1
ATOM 828 C CA . ILE A 1 100 ? -3.859 -11.497 -23.638 1.00 54.06 100 ILE A CA 1
ATOM 829 C C . ILE A 1 100 ? -3.675 -12.733 -24.529 1.00 54.06 100 ILE A C 1
ATOM 831 O O . ILE A 1 100 ? -4.421 -13.694 -24.356 1.00 54.06 100 ILE A O 1
ATOM 835 N N . THR A 1 101 ? -2.615 -12.792 -25.347 1.00 43.94 101 THR A N 1
ATOM 836 C CA . THR A 1 101 ? -2.357 -13.938 -26.241 1.00 43.94 101 THR A CA 1
ATOM 837 C C . THR A 1 101 ? -2.131 -15.253 -25.484 1.00 43.94 101 THR A C 1
ATOM 839 O O . THR A 1 101 ? -2.550 -16.312 -25.944 1.00 43.94 101 THR A O 1
ATOM 842 N N . ALA A 1 102 ? -1.526 -15.206 -24.290 1.00 47.88 102 ALA A N 1
ATOM 843 C CA . ALA A 1 102 ? -1.340 -16.392 -23.448 1.00 47.88 102 ALA A CA 1
ATOM 844 C C . ALA A 1 102 ? -2.638 -16.879 -22.774 1.00 47.88 102 ALA A C 1
ATOM 846 O O . ALA A 1 102 ? -2.725 -18.041 -22.386 1.00 47.88 102 ALA A O 1
ATOM 847 N N . THR A 1 103 ? -3.646 -16.010 -22.636 1.00 47.22 103 THR A N 1
ATOM 848 C CA . THR A 1 103 ? -4.945 -16.373 -22.044 1.00 47.22 103 THR A CA 1
ATOM 849 C C . THR A 1 103 ? -5.944 -16.832 -23.115 1.00 47.22 103 THR A C 1
ATOM 851 O O . THR A 1 103 ? -6.837 -17.618 -22.817 1.00 47.22 103 THR A O 1
ATOM 854 N N . THR A 1 104 ? -5.771 -16.404 -24.370 1.00 44.31 104 THR A N 1
ATOM 855 C CA . THR A 1 104 ? -6.635 -16.777 -25.505 1.00 44.31 104 THR A CA 1
ATOM 856 C C . THR A 1 104 ? -6.181 -18.025 -26.268 1.00 44.31 104 THR A C 1
ATOM 858 O O . THR A 1 104 ? -6.945 -18.541 -27.072 1.00 44.31 104 THR A O 1
ATOM 861 N N . ALA A 1 105 ? -4.989 -18.572 -26.006 1.00 43.41 105 ALA A N 1
ATOM 862 C CA . ALA A 1 105 ? -4.513 -19.806 -26.650 1.00 43.41 105 ALA A CA 1
ATOM 863 C C . ALA A 1 105 ? -5.105 -21.111 -26.058 1.00 43.41 105 ALA A C 1
ATOM 865 O O . ALA A 1 105 ? -4.666 -22.201 -26.416 1.00 43.41 105 ALA A O 1
ATOM 866 N N . GLY A 1 106 ? -6.074 -21.015 -25.137 1.00 42.25 106 GLY A N 1
ATOM 867 C CA . GLY A 1 106 ? -6.669 -22.155 -24.424 1.00 42.25 106 GLY A CA 1
ATOM 868 C C . GLY A 1 106 ? -8.125 -22.488 -24.769 1.00 42.25 106 GLY A C 1
ATOM 869 O O . GLY A 1 106 ? -8.712 -23.314 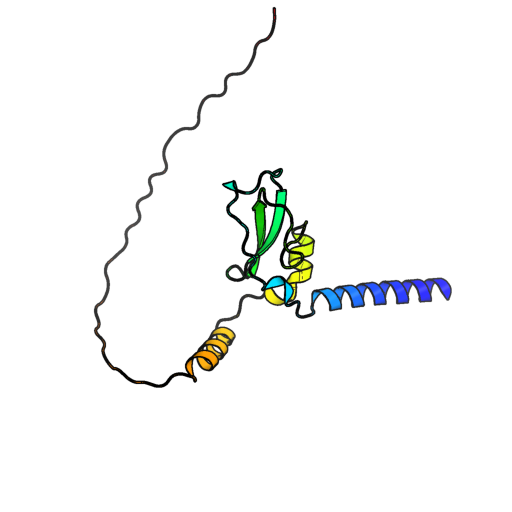-24.078 1.00 42.25 106 GLY A O 1
ATOM 870 N N . GLY A 1 107 ? -8.730 -21.869 -25.784 1.00 32.34 107 GLY A N 1
ATOM 871 C CA . GLY A 1 107 ? -10.123 -22.142 -26.151 1.00 32.34 107 GLY A CA 1
ATOM 872 C C . GLY A 1 107 ? -10.362 -21.923 -27.636 1.00 32.34 107 GLY A C 1
ATOM 873 O O . GLY A 1 107 ? -10.533 -20.790 -28.073 1.00 32.34 107 GLY A O 1
ATOM 874 N N . ALA A 1 108 ? -10.339 -23.014 -28.396 1.00 36.41 108 ALA A N 1
ATOM 875 C CA . ALA A 1 108 ? -10.896 -23.074 -29.737 1.00 36.41 108 ALA A CA 1
ATOM 876 C C . ALA A 1 108 ? -12.424 -22.932 -29.662 1.00 36.41 108 ALA A C 1
ATOM 878 O O . ALA A 1 108 ? -13.039 -23.576 -28.821 1.00 36.41 108 ALA A O 1
ATOM 879 N N . GLU A 1 109 ? -13.008 -22.064 -30.485 1.00 32.84 109 GLU A N 1
ATOM 880 C CA . GLU A 1 109 ? -13.912 -22.421 -31.594 1.00 32.84 109 GLU A CA 1
ATOM 881 C C . GLU A 1 109 ? -14.577 -21.147 -32.143 1.00 32.84 109 GLU A C 1
ATOM 883 O O . GLU A 1 109 ? -15.216 -20.380 -31.429 1.00 32.84 109 GLU A O 1
ATOM 888 N N . GLU A 1 110 ? -14.298 -20.901 -33.423 1.00 34.94 110 GLU A N 1
ATOM 889 C CA . GLU A 1 110 ? -15.239 -20.520 -34.479 1.00 34.94 110 GLU A CA 1
ATOM 890 C C . GLU A 1 110 ? -16.637 -20.047 -34.038 1.00 34.94 110 GLU A C 1
ATOM 892 O O . GLU A 1 110 ? -17.404 -20.817 -33.475 1.00 34.94 110 GLU A O 1
ATOM 897 N N . THR A 1 111 ? -17.009 -18.805 -34.372 1.00 29.78 111 THR A N 1
ATOM 898 C CA . THR A 1 111 ? -18.177 -18.498 -35.225 1.00 29.78 111 THR A CA 1
ATOM 899 C C . THR A 1 111 ? -18.140 -17.017 -35.623 1.00 29.78 111 THR A C 1
ATOM 901 O O . THR A 1 111 ? -18.064 -16.107 -34.800 1.00 29.78 111 THR A O 1
ATOM 904 N N . THR A 1 112 ? -18.153 -16.826 -36.933 1.00 33.31 112 THR A N 1
ATOM 905 C CA . THR A 1 112 ? -18.361 -15.618 -37.730 1.00 33.31 112 THR A CA 1
ATOM 906 C C . THR A 1 112 ? -19.647 -14.872 -37.361 1.00 33.31 112 THR A C 1
ATOM 908 O O . THR A 1 112 ? -20.690 -15.502 -37.309 1.00 33.31 112 THR A O 1
ATOM 911 N N . GLU A 1 113 ? -19.595 -13.546 -37.195 1.00 31.31 113 GLU A N 1
ATOM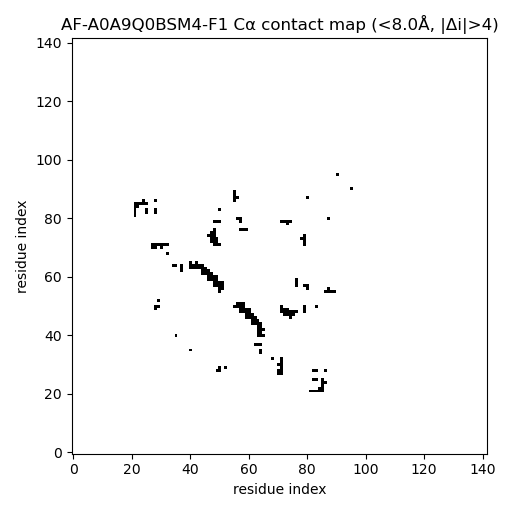 912 C CA . GLU A 1 113 ? -20.441 -12.579 -37.929 1.00 31.31 113 GLU A CA 1
ATOM 913 C C . GLU A 1 113 ? -20.185 -11.136 -37.461 1.00 31.31 113 GLU A C 1
ATOM 915 O O . GLU A 1 113 ? -20.230 -10.807 -36.276 1.00 31.31 113 GLU A O 1
ATOM 920 N N . ALA A 1 114 ? -19.904 -10.270 -38.436 1.00 36.03 114 ALA A N 1
ATOM 921 C CA . ALA A 1 114 ? -20.041 -8.821 -38.326 1.00 36.03 114 ALA A CA 1
ATOM 922 C C . ALA A 1 114 ? -21.540 -8.449 -38.441 1.00 36.03 114 ALA A C 1
ATOM 924 O O . ALA A 1 114 ? -22.312 -9.241 -38.981 1.00 36.03 114 ALA A O 1
ATOM 925 N N . PRO A 1 115 ? -21.962 -7.244 -38.014 1.00 41.72 115 PRO A N 1
ATOM 926 C CA . PRO A 1 115 ? -21.850 -6.133 -38.955 1.00 41.72 115 PRO A CA 1
ATOM 927 C C . PRO A 1 115 ? -21.460 -4.774 -38.347 1.00 41.72 115 PRO A C 1
ATOM 929 O O . PRO A 1 115 ? -21.750 -4.423 -37.207 1.00 41.72 115 PRO A O 1
ATOM 932 N N . THR A 1 116 ? -20.786 -4.030 -39.216 1.00 31.22 116 THR A N 1
ATOM 933 C CA . THR A 1 116 ? -20.735 -2.580 -39.431 1.00 31.22 116 THR A CA 1
ATOM 934 C C . THR A 1 116 ? -21.965 -1.788 -38.962 1.00 31.22 116 THR A C 1
ATOM 936 O O . THR A 1 116 ? -23.077 -2.172 -39.296 1.00 31.22 116 THR A O 1
ATOM 939 N N . GLU A 1 117 ? -21.751 -0.636 -38.306 1.00 32.50 117 GLU A N 1
ATOM 940 C CA . GLU A 1 117 ? -22.248 0.692 -38.730 1.00 32.50 117 GLU A CA 1
ATOM 941 C C . GLU A 1 117 ? -21.685 1.832 -37.851 1.00 32.50 117 GLU A C 1
ATOM 943 O O . GLU A 1 117 ? -21.352 1.656 -36.681 1.00 32.50 117 GLU A O 1
ATOM 948 N N . THR A 1 118 ? -21.482 2.984 -38.491 1.00 34.75 118 THR A N 1
ATOM 949 C CA . THR A 1 118 ? -20.625 4.118 -38.096 1.00 34.75 118 THR A CA 1
ATOM 950 C C . THR A 1 118 ? -21.474 5.292 -37.520 1.00 34.75 118 THR A C 1
ATOM 952 O O . THR A 1 118 ? -22.620 5.070 -37.152 1.00 34.75 118 THR A O 1
ATOM 955 N N . PRO A 1 119 ? -20.951 6.525 -37.331 1.00 49.03 119 PRO A N 1
ATOM 956 C CA . PRO A 1 119 ? -20.887 7.242 -36.052 1.00 49.03 119 PRO A CA 1
ATOM 957 C C . PRO A 1 119 ? -21.943 8.359 -35.889 1.00 49.03 119 PRO A C 1
ATOM 959 O O . PRO A 1 119 ? -22.439 8.892 -36.877 1.00 49.03 119 PRO A O 1
ATOM 962 N N . THR A 1 120 ? -22.208 8.847 -34.669 1.00 31.86 120 THR A N 1
ATOM 963 C CA . THR A 1 120 ? -22.831 10.180 -34.494 1.00 31.86 120 THR A CA 1
ATOM 964 C C . THR A 1 120 ? -22.400 10.865 -33.189 1.00 31.86 120 THR A C 1
ATOM 966 O O . THR A 1 120 ? -22.636 10.364 -32.095 1.00 31.86 120 THR A O 1
ATOM 969 N N . GLU A 1 121 ? -21.702 11.986 -33.393 1.00 35.03 121 GLU A N 1
ATOM 970 C CA . GLU A 1 121 ? -21.612 13.256 -32.650 1.00 35.03 121 GLU A CA 1
ATOM 971 C C . GLU A 1 121 ? -21.860 13.348 -31.130 1.00 35.03 121 GLU A C 1
ATOM 973 O O . GLU A 1 121 ? -22.913 13.020 -30.591 1.00 35.03 121 GLU A O 1
ATOM 978 N N . ALA A 1 122 ? -20.887 13.991 -30.469 1.00 36.91 122 ALA A N 1
ATOM 979 C CA . ALA A 1 122 ? -21.076 14.763 -29.242 1.00 36.91 122 ALA A CA 1
ATOM 980 C C . ALA A 1 122 ? -21.959 16.004 -29.507 1.00 36.91 122 ALA A C 1
ATOM 982 O O . ALA A 1 122 ? -21.987 16.502 -30.632 1.00 36.91 122 ALA A O 1
ATOM 983 N N . PRO A 1 123 ? -22.588 16.589 -28.471 1.00 36.19 123 PRO A N 1
ATOM 984 C CA . PRO A 1 123 ? -21.922 17.753 -27.888 1.00 36.19 123 PRO A CA 1
ATOM 985 C C . PRO A 1 123 ? -22.052 17.890 -26.361 1.00 36.19 123 PRO A C 1
ATOM 987 O O . PRO A 1 123 ? -23.009 17.478 -25.713 1.00 36.19 123 PRO A O 1
ATOM 990 N N . THR A 1 124 ? -21.030 18.543 -25.820 1.00 33.25 124 THR A N 1
ATOM 991 C CA . THR A 1 124 ? -20.932 19.226 -24.528 1.00 33.25 124 THR A CA 1
ATOM 992 C C . THR A 1 124 ? -22.057 20.233 -24.278 1.00 33.25 124 THR A C 1
ATOM 994 O O . THR A 1 124 ? -22.293 21.074 -25.138 1.00 33.25 124 THR A O 1
ATOM 997 N N . THR A 1 125 ? -22.585 20.282 -23.050 1.00 36.38 125 THR A N 1
ATOM 998 C CA . THR A 1 125 ? -22.982 21.547 -22.402 1.00 36.38 125 THR A CA 1
ATOM 999 C C . THR A 1 125 ? -22.779 21.474 -20.893 1.00 36.38 125 THR A C 1
ATOM 1001 O O . THR A 1 125 ? -23.287 20.586 -20.209 1.00 36.38 125 THR A O 1
ATOM 1004 N N . GLU A 1 126 ? -22.012 22.444 -20.413 1.00 35.66 126 GLU A N 1
ATOM 1005 C CA . GLU A 1 126 ? -21.800 22.833 -19.028 1.00 35.66 126 GLU A CA 1
ATOM 1006 C C . GLU A 1 126 ? -23.108 23.300 -18.372 1.00 35.66 126 GLU A C 1
ATOM 1008 O O . GLU A 1 126 ? -23.912 23.994 -18.990 1.00 35.66 126 GLU A O 1
ATOM 1013 N N . ALA A 1 127 ? -23.281 22.988 -17.088 1.00 35.44 127 ALA A N 1
ATOM 1014 C CA . ALA A 1 127 ? -24.149 23.741 -16.188 1.00 35.44 127 ALA A CA 1
ATOM 1015 C C . ALA A 1 127 ? -23.603 23.612 -14.759 1.00 35.44 127 ALA A C 1
ATOM 1017 O O . ALA A 1 127 ? -23.994 22.736 -13.989 1.00 35.44 127 ALA A O 1
ATOM 1018 N N . VAL A 1 128 ? -22.646 24.481 -14.427 1.00 35.22 128 VAL A N 1
ATOM 1019 C CA . VAL A 1 128 ? -22.232 24.772 -13.052 1.00 35.22 128 VAL A CA 1
ATOM 1020 C C . VAL A 1 128 ? -22.864 26.102 -12.655 1.00 35.22 128 VAL A C 1
ATOM 1022 O O . VAL A 1 128 ? -22.418 27.161 -13.076 1.00 35.22 128 VAL A O 1
ATOM 1025 N N . ALA A 1 129 ? -23.903 26.023 -11.834 1.00 30.23 129 ALA A N 1
ATOM 1026 C CA . ALA A 1 129 ? -24.373 27.037 -10.893 1.00 30.23 129 ALA A CA 1
ATOM 1027 C C . ALA A 1 129 ? -25.289 26.251 -9.929 1.00 30.23 129 ALA A C 1
ATOM 1029 O O . ALA A 1 129 ? -26.073 25.427 -10.376 1.00 30.23 129 ALA A O 1
ATOM 1030 N N . GLU A 1 130 ? -25.233 26.366 -8.606 1.00 30.98 130 GLU A N 1
ATOM 1031 C CA . GLU A 1 130 ? -25.418 27.621 -7.905 1.00 30.98 130 GLU A CA 1
ATOM 1032 C C . GLU A 1 130 ? -25.254 27.422 -6.370 1.00 30.98 130 GLU A C 1
ATOM 1034 O O . GLU A 1 130 ? -25.781 26.472 -5.798 1.00 30.98 130 GLU A O 1
ATOM 1039 N N . ARG A 1 131 ? -24.554 28.384 -5.741 1.00 37.53 131 ARG A N 1
ATOM 1040 C CA . ARG A 1 131 ? -24.665 28.919 -4.359 1.00 37.53 131 ARG A CA 1
ATOM 1041 C C . ARG A 1 131 ? -24.253 28.084 -3.135 1.00 37.53 131 ARG A C 1
ATOM 1043 O O . ARG A 1 131 ? -25.038 27.377 -2.514 1.00 37.53 131 ARG A O 1
ATOM 1050 N N . SER A 1 132 ? -23.052 28.424 -2.658 1.00 34.44 132 SER A N 1
ATOM 1051 C CA . SER A 1 132 ? -22.712 28.532 -1.234 1.00 34.44 132 SER A CA 1
ATOM 1052 C C . SER A 1 132 ? -23.071 29.926 -0.707 1.00 34.44 132 SER A C 1
ATOM 1054 O O . SER A 1 132 ? -22.605 30.915 -1.266 1.00 34.44 132 SER A O 1
ATOM 1056 N N . ALA A 1 133 ? -23.830 29.997 0.386 1.00 34.78 133 ALA A N 1
ATOM 1057 C CA . ALA A 1 133 ? -23.751 31.040 1.413 1.00 34.78 133 ALA A CA 1
ATOM 1058 C C . ALA A 1 133 ? -24.602 30.600 2.617 1.00 34.78 133 ALA A C 1
ATOM 1060 O O . ALA A 1 133 ? -25.760 30.238 2.446 1.00 34.78 133 ALA A O 1
ATOM 1061 N N . VAL A 1 134 ? -24.024 30.581 3.817 1.00 39.72 134 VAL A N 1
ATOM 1062 C CA . VAL A 1 134 ? -24.331 31.522 4.908 1.00 39.72 134 VAL A CA 1
ATOM 1063 C C . VAL A 1 134 ? -23.498 31.098 6.122 1.00 39.72 134 VAL A C 1
ATOM 1065 O O . VAL A 1 134 ? -23.738 30.090 6.782 1.00 39.72 134 VAL A O 1
ATOM 1068 N N . GLU A 1 135 ? -22.489 31.919 6.367 1.00 37.53 135 GLU A N 1
ATOM 1069 C CA . GLU A 1 135 ? -21.800 32.137 7.628 1.00 37.53 135 GLU A CA 1
ATOM 1070 C C . GLU A 1 135 ? -22.663 33.086 8.471 1.00 37.53 135 GLU A C 1
ATOM 1072 O O . GLU A 1 135 ? -23.053 34.135 7.964 1.00 37.53 135 GLU A O 1
ATOM 1077 N N . VAL A 1 136 ? -22.958 32.751 9.732 1.00 40.97 136 VAL A N 1
ATOM 1078 C CA . VAL A 1 136 ? -23.244 33.760 10.767 1.00 40.97 136 VAL A CA 1
ATOM 1079 C C . VAL A 1 136 ? -22.631 33.312 12.091 1.00 40.97 136 VAL A C 1
ATOM 1081 O O . VAL A 1 136 ? -22.908 32.238 12.625 1.00 40.97 136 VAL A O 1
ATOM 1084 N N . GLU A 1 137 ? -21.768 34.188 12.581 1.00 39.78 137 GLU A N 1
ATOM 1085 C CA . GLU A 1 137 ? -20.967 34.142 13.792 1.00 39.78 137 GLU A CA 1
ATOM 1086 C C . GLU A 1 137 ? -21.755 34.633 15.035 1.00 39.78 137 GLU A C 1
ATOM 1088 O O . GLU A 1 137 ? -22.578 35.537 14.930 1.00 39.78 137 GLU A O 1
ATOM 1093 N N . LYS A 1 138 ? -21.384 34.098 16.217 1.00 41.69 138 LYS A N 1
ATOM 1094 C CA . LYS A 1 138 ? -21.473 34.657 17.596 1.00 41.69 138 LYS A CA 1
ATOM 1095 C C . LYS A 1 138 ? -22.842 34.976 18.234 1.00 41.69 138 LYS A C 1
ATOM 1097 O O . LYS A 1 138 ? -23.577 35.828 17.756 1.00 41.69 138 LYS A O 1
ATOM 1102 N N . LYS A 1 139 ? -23.042 34.494 19.481 1.00 35.12 139 LYS A N 1
ATOM 1103 C CA . LYS A 1 139 ? -22.871 35.270 20.747 1.00 35.12 139 LYS A CA 1
ATOM 1104 C C . LYS A 1 139 ? -23.330 34.469 21.995 1.00 35.12 139 LYS A C 1
ATOM 1106 O O . LYS A 1 139 ? -24.446 33.976 22.049 1.00 35.12 139 LYS A O 1
ATOM 1111 N N . VAL A 1 140 ? -22.445 34.367 22.989 1.00 38.72 140 VAL A N 1
ATOM 1112 C CA . VAL A 1 140 ? -22.653 34.011 24.425 1.00 38.72 140 VAL A CA 1
ATOM 1113 C C . VAL A 1 140 ? -22.777 35.349 25.211 1.00 38.72 140 VAL A C 1
ATOM 1115 O O . VAL A 1 140 ? -22.343 36.345 24.617 1.00 38.72 140 VAL A O 1
ATOM 1118 N N . PRO A 1 141 ? -23.226 35.493 26.490 1.00 56.88 141 PRO A N 1
ATOM 1119 C CA . PRO A 1 141 ? -23.845 34.592 27.495 1.00 56.88 141 PRO A CA 1
ATOM 1120 C C . PRO A 1 141 ? -25.177 35.122 28.102 1.00 56.88 141 PRO A C 1
ATOM 1122 O O . PRO A 1 141 ? -25.556 36.271 27.879 1.00 56.88 141 PRO A O 1
ATOM 1125 N N . ALA A 1 142 ? -25.805 34.316 28.969 1.00 44.19 142 ALA A N 1
ATOM 1126 C CA . ALA A 1 142 ? -26.229 34.711 30.324 1.00 44.19 142 ALA A CA 1
ATOM 1127 C C . ALA A 1 142 ? -26.291 33.457 31.211 1.00 44.19 142 ALA A C 1
ATOM 1129 O O . ALA A 1 142 ? -26.790 32.427 30.702 1.00 44.19 142 ALA A O 1
#

Radius of gyration: 26.4 Å; Cα contacts (8 Å, |Δi|>4): 112; chains: 1; bounding box: 66×58×70 Å

Organism: NCBI:txid103775

Nearest PDB structures (foldseek):
  4ntw-assembly1_B  TM=8.009E-01  e=7.435E-03  Micrurus tener tener
  6yhy-assembly2_B  TM=7.136E-01  e=5.249E-02  Conus consors
  3l3t-assembly4_H  TM=7.115E-01  e=1.589E-01  Homo sapiens

Solvent-accessible surface area (back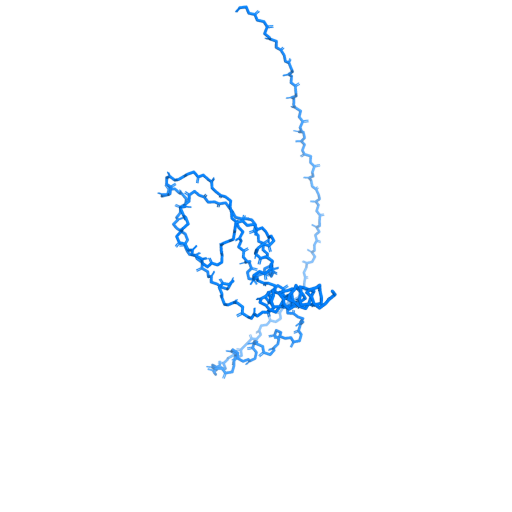bone atoms only — not comparable to full-atom values): 9384 Å² total; per-residue (Å²): 111,70,66,60,53,51,52,51,52,51,53,53,51,50,54,50,52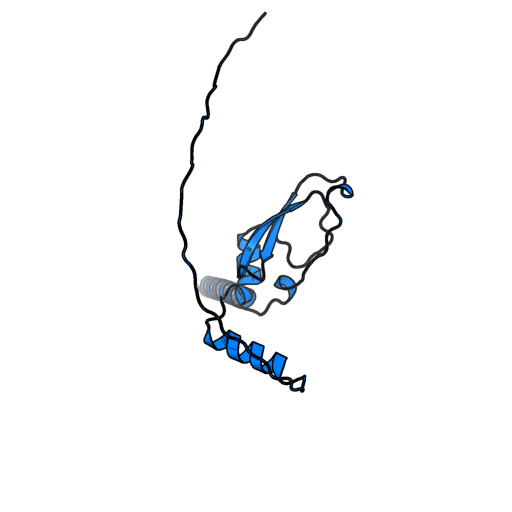,52,55,52,64,32,60,42,88,55,71,46,41,75,56,82,82,84,76,78,62,58,89,77,32,90,47,73,79,44,73,35,17,30,54,35,86,89,76,30,42,66,42,82,46,75,43,22,54,77,89,83,63,81,54,42,56,23,86,39,64,65,59,32,45,45,55,33,48,60,62,43,60,77,76,55,77,78,60,52,54,61,55,51,55,70,65,58,75,77,65,90,76,92,81,91,80,84,83,88,86,84,89,83,81,84,82,90,81,89,86,90,80,84,86,90,85,86,89,85,82,90,86,86,89,134

Foldseek 3Di:
DVVVVVVVVVVVVVVVVLLVQLQDDDPLQVDDDDDDDQVVQPADKAWWWFQDQVQLAIDIDIGRHDCPDPGRTHNDRVCRCSNSVNSSDDDDPVVVVVVVVVVVVPDDDDDDDDDDDDDDDDDDDDDDDDDDDDDDDDDDDD